Protein AF-I4G326-F1 (afdb_monomer_lite)

Sequence (117 aa):
MKKTILILWFLLGIPVIARAEQWGVVFGGDRDINEAQYEINRAKKNRPPYSSAVLFYRSGWYRSVILFQGKKEAQAALTNIHNQLRQGSYVVNVDDWCPNWQSNRVTSNKISFYRCL

pLDDT: mean 89.73, std 15.14, range [40.56, 98.69]

Radius of gyration: 21.27 Å; chains: 1; bounding box: 44×58×63 Å

Structure (mmCIF, N/CA/C/O backbone):
data_AF-I4G326-F1
#
_entry.id   AF-I4G326-F1
#
loop_
_atom_site.group_PDB
_atom_site.id
_atom_site.type_symbol
_atom_site.label_atom_id
_atom_site.label_alt_id
_atom_site.label_comp_id
_atom_site.label_asym_id
_atom_site.label_entity_id
_atom_site.label_seq_id
_atom_site.pdbx_PDB_ins_code
_atom_site.Cartn_x
_atom_site.Cartn_y
_atom_site.Cartn_z
_atom_site.occupancy
_atom_site.B_iso_or_equiv
_atom_site.auth_seq_id
_atom_site.auth_comp_id
_atom_site.auth_asym_id
_atom_site.auth_atom_id
_atom_site.pdbx_PDB_model_num
ATOM 1 N N . MET A 1 1 ? 29.599 -44.116 48.851 1.00 41.41 1 MET A N 1
ATOM 2 C CA . MET A 1 1 ? 28.260 -43.490 48.765 1.00 41.41 1 MET A CA 1
ATOM 3 C C . MET A 1 1 ? 28.343 -42.324 47.784 1.00 41.41 1 MET A C 1
ATOM 5 O O . MET A 1 1 ? 28.912 -41.300 48.132 1.00 41.41 1 MET A O 1
ATOM 9 N N . LYS A 1 2 ? 27.894 -42.493 46.533 1.00 40.56 2 LYS A N 1
ATOM 10 C CA . LYS A 1 2 ? 27.881 -41.423 45.518 1.00 40.56 2 LYS A CA 1
ATOM 11 C C . LYS A 1 2 ? 26.439 -40.932 45.387 1.00 40.56 2 LYS A C 1
ATOM 13 O O . LYS A 1 2 ? 25.571 -41.713 45.018 1.00 40.56 2 LYS A O 1
ATOM 18 N N . LYS A 1 3 ? 26.177 -39.681 45.779 1.00 46.78 3 LYS A N 1
ATOM 19 C CA . LYS A 1 3 ? 24.863 -39.044 45.633 1.00 46.78 3 LYS A CA 1
ATOM 20 C C . LYS A 1 3 ? 24.721 -38.576 44.186 1.00 46.78 3 LYS A C 1
ATOM 22 O O . LYS A 1 3 ? 25.419 -37.660 43.765 1.00 46.78 3 LYS A O 1
ATOM 27 N N . THR A 1 4 ? 23.851 -39.238 43.435 1.00 53.41 4 THR A N 1
ATOM 28 C CA . THR A 1 4 ? 23.459 -38.833 42.085 1.00 53.41 4 THR A CA 1
ATOM 29 C C . THR A 1 4 ? 22.587 -37.584 42.183 1.00 53.41 4 THR A C 1
ATOM 31 O O . THR A 1 4 ? 21.504 -37.628 42.761 1.00 53.41 4 THR A O 1
ATOM 34 N N . ILE A 1 5 ? 23.074 -36.465 41.647 1.00 58.22 5 ILE A N 1
ATOM 35 C CA . ILE A 1 5 ? 22.290 -35.243 41.452 1.00 58.22 5 ILE A CA 1
ATOM 36 C C . ILE A 1 5 ? 21.468 -35.442 40.178 1.00 58.22 5 ILE A C 1
ATOM 38 O O . ILE A 1 5 ? 22.024 -35.566 39.088 1.00 58.22 5 ILE A O 1
ATOM 42 N N . LEU A 1 6 ? 20.147 -35.505 40.326 1.00 48.09 6 LEU A N 1
ATOM 43 C CA . LEU A 1 6 ? 19.208 -35.552 39.211 1.00 48.09 6 LEU A CA 1
ATOM 44 C C . LEU A 1 6 ? 18.969 -34.110 38.734 1.00 48.09 6 LEU A C 1
ATOM 46 O O . LEU A 1 6 ? 18.231 -33.357 39.366 1.00 48.09 6 LEU A O 1
ATOM 50 N N . ILE A 1 7 ? 19.633 -33.701 37.653 1.00 59.16 7 ILE A N 1
ATOM 51 C CA . ILE A 1 7 ? 19.363 -32.416 36.997 1.00 59.16 7 ILE A CA 1
ATOM 52 C C . ILE A 1 7 ? 18.121 -32.605 36.123 1.00 59.16 7 ILE A C 1
ATOM 54 O O . ILE A 1 7 ? 18.182 -33.235 35.066 1.00 59.16 7 ILE A O 1
ATOM 58 N N . LEU A 1 8 ? 16.984 -32.085 36.590 1.00 49.38 8 LEU A N 1
ATOM 59 C CA . LEU A 1 8 ? 15.755 -31.982 35.809 1.00 49.38 8 LEU A CA 1
ATOM 60 C C . LEU A 1 8 ? 15.964 -30.921 34.715 1.00 49.38 8 LEU A C 1
ATOM 62 O O . LEU A 1 8 ? 15.947 -29.722 34.987 1.00 49.38 8 LEU A O 1
ATOM 66 N N . TRP A 1 9 ? 16.175 -31.356 33.475 1.00 54.50 9 TRP A N 1
ATOM 67 C CA . TRP A 1 9 ? 16.165 -30.473 32.311 1.00 54.50 9 TRP A CA 1
ATOM 68 C C . TRP A 1 9 ? 14.719 -30.061 32.014 1.00 54.50 9 TRP A C 1
ATOM 70 O O . TRP A 1 9 ? 13.995 -30.760 31.308 1.00 54.50 9 TRP A O 1
ATOM 80 N N . PHE A 1 10 ? 14.281 -28.926 32.561 1.00 55.94 10 PHE A N 1
ATOM 81 C CA . PHE A 1 10 ? 13.100 -28.238 32.046 1.00 55.94 10 PHE A CA 1
ATOM 82 C C . PHE A 1 10 ? 13.424 -27.748 30.630 1.00 55.94 10 PHE A C 1
ATOM 84 O O . PHE A 1 10 ? 14.126 -26.754 30.446 1.00 55.94 10 PHE A O 1
ATOM 91 N N . LEU A 1 11 ? 12.923 -28.466 29.623 1.00 60.38 11 LEU A N 1
ATOM 92 C CA . LEU A 1 11 ? 12.816 -27.987 28.247 1.00 60.38 11 LEU A CA 1
ATOM 93 C C . LEU A 1 11 ? 11.840 -26.801 28.230 1.00 60.38 11 LEU A C 1
ATOM 95 O O . LEU A 1 11 ? 10.652 -26.957 27.957 1.00 60.38 11 LEU A O 1
ATOM 99 N N . LEU A 1 12 ? 12.329 -25.608 28.564 1.00 60.03 12 LEU A N 1
ATOM 100 C CA . LEU A 1 12 ? 11.631 -24.360 28.280 1.00 60.03 12 LEU A CA 1
ATOM 101 C C . LEU A 1 12 ? 11.654 -24.174 26.761 1.00 60.03 12 LEU A C 1
ATOM 103 O O . LEU A 1 12 ? 12.609 -23.640 26.201 1.00 60.03 12 LEU A O 1
ATOM 107 N N . GLY A 1 13 ? 10.623 -24.686 26.087 1.00 63.34 13 GLY A N 1
ATOM 108 C CA . GLY A 1 13 ? 10.392 -24.402 24.677 1.00 63.34 13 GLY A CA 1
ATOM 109 C C . GLY A 1 13 ? 10.333 -22.891 24.487 1.00 63.34 13 GLY A C 1
ATOM 110 O O . GLY A 1 13 ? 9.500 -22.222 25.096 1.00 63.34 13 GLY A O 1
ATOM 111 N N . ILE A 1 14 ? 11.245 -22.348 23.681 1.00 67.62 14 ILE A N 1
ATOM 112 C CA . ILE A 1 14 ? 11.218 -20.934 23.310 1.00 67.62 14 ILE A CA 1
ATOM 113 C C . ILE A 1 14 ? 9.893 -20.718 22.568 1.00 67.62 14 ILE A C 1
ATOM 115 O O . ILE A 1 14 ? 9.675 -21.390 21.554 1.00 67.62 14 ILE A O 1
ATOM 119 N N . PRO A 1 15 ? 8.988 -19.841 23.039 1.00 63.72 15 PRO A N 1
ATOM 120 C CA . PRO A 1 15 ? 7.785 -19.550 22.284 1.00 63.72 15 PRO A CA 1
ATOM 121 C C . PRO A 1 15 ? 8.217 -18.964 20.941 1.00 63.72 15 PRO A C 1
ATOM 123 O O . PRO A 1 15 ? 8.869 -17.920 20.885 1.00 63.72 15 PRO A O 1
ATOM 126 N N . VAL A 1 16 ? 7.876 -19.652 19.851 1.00 62.38 16 VAL A N 1
ATOM 127 C CA . VAL A 1 16 ? 8.008 -19.089 18.509 1.00 62.38 16 VAL A CA 1
ATOM 128 C C . VAL A 1 16 ? 6.995 -17.954 18.441 1.00 62.38 16 VAL A C 1
ATOM 130 O O . VAL A 1 16 ? 5.794 -18.186 18.321 1.00 62.38 16 VAL A O 1
ATOM 133 N N . ILE A 1 17 ? 7.471 -16.719 18.590 1.00 61.50 17 ILE A N 1
ATOM 134 C CA . ILE A 1 17 ? 6.646 -15.532 18.386 1.00 61.50 17 ILE A CA 1
ATOM 135 C C . ILE A 1 17 ? 6.330 -15.496 16.891 1.00 61.50 17 ILE A C 1
ATOM 137 O O . ILE A 1 17 ? 7.150 -15.060 16.083 1.00 61.50 17 ILE A O 1
ATOM 141 N N . ALA A 1 18 ? 5.158 -16.009 16.515 1.00 64.06 18 ALA A N 1
ATOM 142 C CA . ALA A 1 18 ? 4.640 -15.842 15.170 1.00 64.06 18 ALA A CA 1
ATOM 143 C C . ALA A 1 18 ? 4.502 -14.339 14.911 1.00 64.06 18 ALA A C 1
ATOM 145 O O . ALA A 1 18 ? 3.852 -13.615 15.670 1.00 64.06 18 ALA A O 1
ATOM 146 N N . ARG A 1 19 ? 5.169 -13.856 13.865 1.00 69.56 19 ARG A N 1
ATOM 147 C CA . ARG A 1 19 ? 5.051 -12.466 13.441 1.00 69.56 19 ARG A CA 1
ATOM 148 C C . ARG A 1 19 ? 3.593 -12.206 13.056 1.00 69.56 19 ARG A C 1
ATOM 150 O O . ARG A 1 19 ? 3.032 -12.975 12.283 1.00 69.56 19 ARG A O 1
ATOM 157 N N . ALA A 1 20 ? 2.998 -11.137 13.584 1.00 78.56 20 ALA A N 1
ATOM 158 C CA . ALA A 1 20 ? 1.671 -10.713 13.151 1.00 78.56 20 ALA A CA 1
ATOM 159 C C . ALA A 1 20 ? 1.694 -10.432 11.639 1.00 78.56 20 ALA A C 1
ATOM 161 O O . ALA A 1 20 ? 2.540 -9.667 11.169 1.00 78.56 20 ALA A O 1
ATOM 162 N N . GLU A 1 21 ? 0.801 -11.087 10.897 1.00 87.75 21 GLU A N 1
ATOM 163 C CA . GLU A 1 21 ? 0.665 -10.907 9.452 1.00 87.75 21 GLU A CA 1
ATOM 164 C C . GLU A 1 21 ? 0.290 -9.461 9.126 1.00 87.75 21 GLU A C 1
ATOM 166 O O . GLU A 1 21 ? -0.587 -8.866 9.763 1.00 87.75 21 GLU A O 1
ATOM 171 N N . GLN A 1 22 ? 0.920 -8.891 8.103 1.00 96.44 22 GLN A N 1
ATOM 172 C CA . GLN A 1 22 ? 0.581 -7.558 7.631 1.00 96.44 22 GLN A CA 1
ATOM 173 C C . GLN A 1 22 ? -0.657 -7.607 6.731 1.00 96.44 22 GLN A C 1
ATOM 175 O O . GLN A 1 22 ? -0.679 -8.296 5.715 1.00 96.44 22 GLN A O 1
ATOM 180 N N . TRP A 1 23 ? -1.653 -6.775 7.029 1.00 98.25 23 TRP A N 1
ATOM 181 C CA . TRP A 1 23 ? -2.827 -6.579 6.178 1.00 98.25 23 TRP A CA 1
ATOM 182 C C . TRP A 1 23 ? -2.795 -5.214 5.496 1.00 98.25 23 TRP A C 1
ATOM 184 O O . TRP A 1 23 ? -2.093 -4.296 5.927 1.00 98.25 23 TRP A O 1
ATOM 194 N N . GLY A 1 24 ? -3.548 -5.071 4.409 1.00 98.25 24 GLY A N 1
ATOM 195 C CA . GLY A 1 24 ? -3.599 -3.820 3.668 1.00 98.25 24 GLY A CA 1
ATOM 196 C C . GLY A 1 24 ? -4.885 -3.638 2.879 1.00 98.25 24 GLY A C 1
ATOM 197 O O . GLY A 1 24 ? -5.560 -4.605 2.535 1.00 98.25 24 GLY A O 1
ATOM 198 N N . VAL A 1 25 ? -5.212 -2.383 2.583 1.00 98.69 25 VAL A N 1
ATOM 199 C CA . VAL A 1 25 ? -6.263 -2.022 1.625 1.00 98.69 25 VAL A CA 1
ATOM 200 C C . VAL A 1 25 ? -5.598 -1.461 0.379 1.00 98.69 25 VAL A C 1
ATOM 202 O O . VAL A 1 25 ? -4.939 -0.421 0.442 1.00 98.69 25 VAL A O 1
ATOM 205 N N . VAL A 1 26 ? -5.769 -2.148 -0.749 1.00 98.62 26 VAL A N 1
ATOM 206 C CA . VAL A 1 26 ? -5.361 -1.655 -2.066 1.00 98.62 26 VAL A CA 1
ATOM 207 C C . VAL A 1 26 ? -6.427 -0.675 -2.538 1.00 98.62 26 VAL A C 1
ATOM 209 O O . VAL A 1 26 ? -7.597 -1.043 -2.635 1.00 98.62 26 VAL A O 1
ATOM 212 N N . PHE A 1 27 ? -6.028 0.562 -2.824 1.00 98.31 27 PHE A N 1
ATOM 213 C CA . PHE A 1 27 ? -6.945 1.634 -3.226 1.00 98.31 27 PHE A CA 1
ATOM 214 C C . PHE A 1 27 ? -6.564 2.294 -4.554 1.00 98.31 27 PHE A C 1
ATOM 216 O O . PHE A 1 27 ? -7.244 3.215 -4.990 1.00 98.31 27 PHE A O 1
ATOM 223 N N . GLY A 1 28 ? -5.493 1.839 -5.202 1.00 97.56 28 GLY A N 1
ATOM 224 C CA . GLY A 1 28 ? -4.976 2.454 -6.419 1.00 97.56 28 GLY A CA 1
ATOM 225 C C . GLY A 1 28 ? -4.063 1.528 -7.213 1.00 97.56 28 GLY A C 1
ATOM 226 O O . GLY A 1 28 ? -3.671 0.450 -6.744 1.00 97.56 28 GLY A O 1
ATOM 227 N N . GLY A 1 29 ? -3.772 1.904 -8.452 1.00 97.06 29 GLY A N 1
ATOM 228 C CA . GLY A 1 29 ? -3.162 1.004 -9.422 1.00 97.06 29 GLY A CA 1
ATOM 229 C C . GLY A 1 29 ? -2.799 1.699 -10.722 1.00 97.06 29 GLY A C 1
ATOM 230 O O . GLY A 1 29 ? -3.610 1.699 -11.645 1.00 97.06 29 GLY A O 1
ATOM 231 N N . ASP A 1 30 ? -1.567 2.184 -10.822 1.00 97.94 30 ASP A N 1
ATOM 232 C CA . ASP A 1 30 ? -1.072 2.932 -11.977 1.00 97.94 30 ASP A CA 1
ATOM 233 C C . ASP A 1 30 ? 0.146 2.259 -12.610 1.00 97.94 30 ASP A C 1
ATOM 235 O O . ASP A 1 30 ? 0.889 1.510 -11.971 1.00 97.94 30 ASP A O 1
ATOM 239 N N . ARG A 1 31 ? 0.360 2.510 -13.904 1.00 96.94 31 ARG A N 1
ATOM 240 C CA . ARG A 1 31 ? 1.597 2.097 -14.593 1.00 96.94 31 ARG A CA 1
ATOM 241 C C . ARG A 1 31 ? 2.717 3.119 -14.435 1.00 96.94 31 ARG A C 1
ATOM 243 O O . ARG A 1 31 ? 3.884 2.745 -14.519 1.00 96.94 31 ARG A O 1
ATOM 250 N N . ASP A 1 32 ? 2.360 4.375 -14.194 1.00 97.44 32 ASP A N 1
ATOM 251 C CA . ASP A 1 32 ? 3.306 5.455 -13.949 1.00 97.44 32 ASP A CA 1
ATOM 252 C C . ASP A 1 32 ? 3.553 5.624 -12.444 1.00 97.44 32 ASP A C 1
ATOM 254 O O . ASP A 1 32 ? 2.622 5.632 -11.637 1.00 97.44 32 ASP A O 1
ATOM 258 N N . ILE A 1 33 ? 4.824 5.744 -12.059 1.00 97.38 33 ILE A N 1
ATOM 259 C CA . ILE A 1 33 ? 5.225 5.848 -10.652 1.00 97.38 33 ILE A CA 1
ATOM 260 C C . ILE A 1 33 ? 4.855 7.202 -10.030 1.00 97.38 33 ILE A C 1
ATOM 262 O O . ILE A 1 33 ? 4.610 7.272 -8.826 1.00 97.38 33 ILE A O 1
ATOM 266 N N . ASN A 1 34 ? 4.808 8.276 -10.820 1.00 97.50 34 ASN A N 1
ATOM 267 C CA . ASN A 1 34 ? 4.475 9.614 -10.338 1.00 97.50 34 ASN A CA 1
ATOM 268 C C . ASN A 1 34 ? 2.976 9.732 -10.064 1.00 97.50 34 ASN A C 1
ATOM 270 O O . ASN A 1 34 ? 2.602 10.284 -9.030 1.00 97.50 34 ASN A O 1
ATOM 274 N N . GLU A 1 35 ? 2.138 9.157 -10.930 1.00 97.50 35 GLU A N 1
ATOM 275 C CA . GLU A 1 35 ? 0.687 9.063 -10.705 1.00 97.50 35 GLU A CA 1
ATOM 276 C C . GLU A 1 35 ? 0.382 8.245 -9.443 1.00 97.50 35 GLU A C 1
ATOM 278 O O . GLU A 1 35 ? -0.310 8.717 -8.536 1.00 97.50 35 GLU A O 1
ATOM 283 N N . ALA A 1 36 ? 1.025 7.082 -9.291 1.00 97.81 36 ALA A N 1
ATOM 284 C CA . ALA A 1 36 ? 0.889 6.277 -8.079 1.00 97.81 36 ALA A CA 1
ATOM 285 C C . ALA A 1 36 ? 1.356 7.046 -6.825 1.00 97.81 36 ALA A C 1
ATOM 287 O O . ALA A 1 36 ? 0.713 7.037 -5.773 1.00 97.81 36 ALA A O 1
ATOM 288 N N . GLN A 1 37 ? 2.475 7.773 -6.915 1.00 98.12 37 GLN A N 1
ATOM 289 C CA . GLN A 1 37 ? 2.963 8.600 -5.810 1.00 98.12 37 GLN A CA 1
ATOM 290 C C . GLN A 1 37 ? 2.006 9.755 -5.483 1.00 98.12 37 GLN A C 1
ATOM 292 O O . GLN A 1 37 ? 1.874 10.132 -4.312 1.00 98.12 37 GLN A O 1
ATOM 297 N N . TYR A 1 38 ? 1.326 10.320 -6.478 1.00 97.06 38 TYR A N 1
ATOM 298 C CA . TYR A 1 38 ? 0.292 11.324 -6.267 1.00 97.06 38 TYR A CA 1
ATOM 299 C C . TYR A 1 38 ? -0.884 10.756 -5.457 1.00 97.06 38 TYR A C 1
ATOM 301 O O . TYR A 1 38 ? -1.321 11.404 -4.499 1.00 97.06 38 TYR A O 1
ATOM 309 N N . GLU A 1 39 ? -1.330 9.527 -5.739 1.00 96.56 39 GLU A N 1
ATOM 310 C CA . GLU A 1 39 ? -2.345 8.830 -4.933 1.00 96.56 39 GLU A CA 1
ATOM 311 C C . GLU A 1 39 ? -1.897 8.652 -3.470 1.00 96.56 39 GLU A C 1
ATOM 313 O O . GLU A 1 39 ? -2.654 8.964 -2.546 1.00 96.56 39 GLU A O 1
ATOM 318 N N . ILE A 1 40 ? -0.645 8.239 -3.234 1.00 98.19 40 ILE A N 1
ATOM 319 C CA . ILE A 1 40 ? -0.078 8.138 -1.876 1.00 98.19 40 ILE A CA 1
ATOM 320 C C . ILE A 1 40 ? -0.065 9.493 -1.171 1.00 98.19 40 ILE A C 1
ATOM 322 O O . ILE A 1 40 ? -0.443 9.594 -0.001 1.00 98.19 40 ILE A O 1
ATOM 326 N N . ASN A 1 41 ? 0.355 10.549 -1.865 1.00 97.62 41 ASN A N 1
ATOM 327 C CA . ASN A 1 41 ? 0.407 11.894 -1.300 1.00 97.62 41 ASN A CA 1
ATOM 328 C C . ASN A 1 41 ? -0.990 12.405 -0.931 1.00 97.62 41 ASN A C 1
ATOM 330 O O . ASN A 1 41 ? -1.151 13.032 0.117 1.00 97.62 41 ASN A O 1
ATOM 334 N N . ARG A 1 42 ? -2.002 12.116 -1.756 1.00 96.38 42 ARG A N 1
ATOM 335 C CA . ARG A 1 42 ? -3.407 12.409 -1.448 1.00 96.38 42 ARG A CA 1
ATOM 336 C C . ARG A 1 42 ? -3.885 11.641 -0.222 1.00 96.38 42 ARG A C 1
ATOM 338 O O . ARG A 1 42 ? -4.425 12.263 0.687 1.00 96.38 42 ARG A O 1
ATOM 345 N N . ALA A 1 43 ? -3.634 10.333 -0.151 1.00 97.19 43 ALA A N 1
ATOM 346 C CA . ALA A 1 43 ? -4.025 9.507 0.992 1.00 97.19 43 ALA A CA 1
ATOM 347 C C . ALA A 1 43 ? -3.398 10.004 2.309 1.00 97.19 43 ALA A C 1
ATOM 349 O O . ALA A 1 43 ? -4.081 10.107 3.328 1.00 97.19 43 ALA A O 1
ATOM 350 N N . LYS A 1 44 ? -2.121 10.407 2.283 1.00 97.31 44 LYS A N 1
ATOM 351 C CA . LYS A 1 44 ? -1.414 10.967 3.451 1.00 97.31 44 LYS A CA 1
ATOM 352 C C . LYS A 1 44 ? -1.913 12.347 3.876 1.00 97.31 44 LYS A C 1
ATOM 354 O O . LYS A 1 44 ? -1.769 12.702 5.040 1.00 97.31 44 LYS A O 1
ATOM 359 N N . LYS A 1 45 ? -2.489 13.120 2.953 1.00 95.50 45 LYS A N 1
ATOM 360 C CA . LYS A 1 45 ? -3.094 14.437 3.217 1.00 95.50 45 LYS A CA 1
ATOM 361 C C . LYS A 1 45 ? -4.592 14.365 3.540 1.00 95.50 45 LYS A C 1
ATOM 363 O O . LYS A 1 45 ? -5.181 15.400 3.848 1.00 95.50 45 LYS A O 1
ATOM 368 N N . ASN A 1 46 ? -5.205 13.182 3.450 1.00 91.31 46 ASN A N 1
ATOM 369 C CA . ASN A 1 46 ? -6.622 12.975 3.734 1.00 91.31 46 ASN A CA 1
ATOM 370 C C . ASN A 1 46 ? -6.972 13.298 5.201 1.00 91.31 46 ASN A C 1
ATOM 372 O O . ASN A 1 46 ? -6.088 13.479 6.042 1.00 91.31 46 ASN A O 1
ATOM 376 N N . ARG A 1 47 ? -8.269 13.365 5.526 1.00 87.31 47 ARG A N 1
ATOM 377 C CA . ARG A 1 47 ? -8.757 13.507 6.905 1.00 87.31 47 ARG A CA 1
ATOM 378 C C . ARG A 1 47 ? -9.732 12.371 7.259 1.00 87.31 47 ARG A C 1
ATOM 380 O O . ARG A 1 47 ? -10.856 12.386 6.761 1.00 87.31 47 ARG A O 1
ATOM 387 N N . PRO A 1 48 ? -9.338 11.419 8.128 1.00 86.81 48 PRO A N 1
ATOM 388 C CA . PRO A 1 48 ? -8.027 11.306 8.782 1.00 86.81 48 PRO A CA 1
ATOM 389 C C . PRO A 1 48 ? -6.892 10.957 7.790 1.00 86.81 48 PRO A C 1
ATOM 391 O O . PRO A 1 48 ? -7.162 10.375 6.735 1.00 86.81 48 PRO A O 1
ATOM 394 N N . PRO A 1 49 ? -5.628 11.313 8.099 1.00 90.62 49 PRO A N 1
ATOM 395 C CA . PRO A 1 49 ? -4.497 11.027 7.221 1.00 90.62 49 PRO A CA 1
ATOM 396 C C . PRO A 1 49 ? -4.112 9.548 7.277 1.00 90.62 49 PRO A C 1
ATOM 398 O O . PRO A 1 49 ? -3.906 8.986 8.352 1.00 90.62 49 PRO A O 1
ATOM 401 N N . TYR A 1 50 ? -3.928 8.930 6.112 1.00 96.25 50 TYR A N 1
ATOM 402 C CA . TYR A 1 50 ? -3.442 7.554 6.006 1.00 96.25 50 TYR A CA 1
ATOM 403 C C . TYR A 1 50 ? -1.913 7.534 5.891 1.00 96.25 50 TYR A C 1
ATOM 405 O O . TYR A 1 50 ? -1.347 7.352 4.812 1.00 96.25 50 TYR A O 1
ATOM 413 N N . SER A 1 51 ? -1.222 7.758 7.011 1.00 96.50 51 SER A N 1
ATOM 414 C CA . SER A 1 51 ? 0.250 7.836 7.062 1.00 96.50 51 SER A CA 1
ATOM 415 C C . SER A 1 51 ? 0.948 6.540 6.631 1.00 96.50 51 SER A C 1
ATOM 417 O O . SER A 1 51 ? 2.051 6.598 6.083 1.00 96.50 51 SER A O 1
ATOM 419 N N . SER A 1 52 ? 0.284 5.392 6.798 1.00 97.62 52 SER A N 1
ATOM 420 C CA . SER A 1 52 ? 0.754 4.065 6.387 1.00 97.62 52 SER A CA 1
ATOM 421 C C . SER A 1 52 ? 0.552 3.755 4.897 1.00 97.62 52 SER A C 1
ATOM 423 O O . SER A 1 52 ? 0.784 2.622 4.476 1.00 97.62 52 SER A O 1
ATOM 425 N N . ALA A 1 53 ? 0.138 4.734 4.082 1.00 98.31 53 ALA A N 1
ATOM 426 C CA . ALA A 1 53 ? 0.052 4.575 2.634 1.00 98.31 53 ALA A CA 1
ATOM 427 C C . ALA A 1 53 ? 1.451 4.414 2.001 1.00 98.31 53 ALA A C 1
ATOM 429 O O . ALA A 1 53 ? 2.332 5.273 2.158 1.00 98.31 53 ALA A O 1
ATOM 430 N N . VAL A 1 54 ? 1.646 3.327 1.257 1.00 98.50 54 VAL A N 1
ATOM 431 C CA . VAL A 1 54 ? 2.894 2.954 0.576 1.00 98.50 54 VAL A CA 1
ATOM 432 C C . VAL A 1 54 ? 2.620 2.381 -0.818 1.00 98.50 54 VAL A C 1
ATOM 434 O O . VAL A 1 54 ? 1.505 1.951 -1.118 1.00 98.50 54 VAL A O 1
ATOM 437 N N . LEU A 1 55 ? 3.652 2.356 -1.664 1.00 98.62 55 LEU A N 1
ATOM 438 C CA . LEU A 1 55 ? 3.594 1.741 -2.990 1.00 98.62 55 LEU A CA 1
ATOM 439 C C . LEU A 1 55 ? 4.153 0.320 -2.985 1.00 98.62 55 LEU A C 1
ATOM 441 O O . LEU A 1 55 ? 5.221 0.062 -2.427 1.00 98.62 55 LEU A O 1
ATOM 445 N N . PHE A 1 56 ? 3.480 -0.563 -3.715 1.00 98.62 56 PHE A N 1
ATOM 446 C CA . PHE A 1 56 ? 3.981 -1.874 -4.120 1.00 98.62 56 PHE 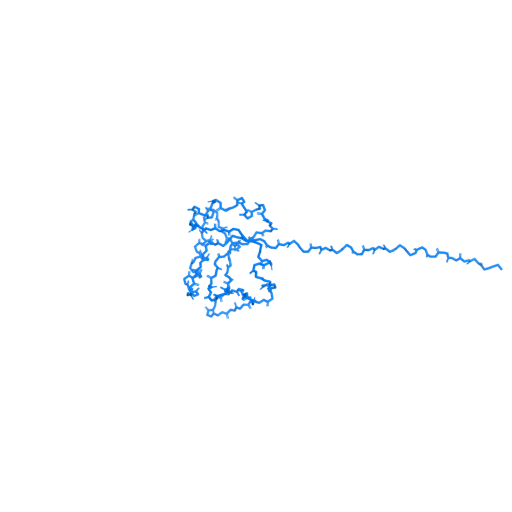A CA 1
ATOM 447 C C . PHE A 1 56 ? 4.087 -1.938 -5.642 1.00 98.62 56 PHE A C 1
ATOM 449 O O . PHE A 1 56 ? 3.181 -1.487 -6.324 1.00 98.62 56 PHE A O 1
ATOM 456 N N . TYR A 1 57 ? 5.139 -2.522 -6.205 1.00 98.38 57 TYR A N 1
ATOM 457 C CA . TYR A 1 57 ? 5.194 -2.843 -7.630 1.00 98.38 57 TYR A CA 1
ATOM 458 C C . TYR A 1 57 ? 4.892 -4.325 -7.822 1.00 98.38 57 TYR A C 1
ATOM 460 O O . TYR A 1 57 ? 5.683 -5.175 -7.412 1.00 98.38 57 TYR A O 1
ATOM 468 N N . ARG A 1 58 ? 3.745 -4.633 -8.430 1.00 97.81 58 ARG A N 1
ATOM 469 C CA . ARG A 1 58 ? 3.233 -5.999 -8.579 1.00 97.81 58 ARG A CA 1
ATOM 470 C C . ARG A 1 58 ? 2.664 -6.223 -9.972 1.00 97.81 58 ARG A C 1
ATOM 472 O O . ARG A 1 58 ? 1.762 -5.502 -10.403 1.00 97.81 58 ARG A O 1
ATOM 479 N N . SER A 1 59 ? 3.162 -7.256 -10.652 1.00 95.50 59 SER A N 1
ATOM 480 C CA . SER A 1 59 ? 2.675 -7.693 -11.971 1.00 95.50 59 SER A CA 1
ATOM 481 C C . SER A 1 59 ? 2.622 -6.564 -13.014 1.00 95.50 59 SER A C 1
ATOM 483 O O . SER A 1 59 ? 1.675 -6.483 -13.791 1.00 95.50 59 SER A O 1
ATOM 485 N N . GLY A 1 60 ? 3.608 -5.659 -13.005 1.00 96.44 60 GLY A N 1
ATOM 486 C CA . GLY A 1 60 ? 3.688 -4.542 -13.955 1.00 96.44 60 GLY A CA 1
ATOM 487 C C . GLY A 1 60 ? 3.007 -3.239 -13.517 1.00 96.44 60 GLY A C 1
ATOM 488 O O . GLY A 1 60 ? 3.010 -2.284 -14.288 1.00 96.44 60 GLY A O 1
ATOM 489 N N . TRP A 1 61 ? 2.434 -3.178 -12.312 1.00 98.00 61 TRP A N 1
ATOM 490 C CA . TRP A 1 61 ? 1.672 -2.023 -11.821 1.00 98.00 61 TRP A CA 1
ATOM 491 C C . TRP A 1 61 ? 2.165 -1.553 -10.454 1.00 98.00 61 TRP A C 1
ATOM 493 O O . TRP A 1 61 ? 2.452 -2.378 -9.584 1.00 98.00 61 TRP A O 1
ATOM 503 N N . TYR A 1 62 ? 2.184 -0.240 -10.240 1.00 98.50 62 TYR A N 1
ATOM 504 C CA . TYR A 1 62 ? 2.321 0.376 -8.927 1.00 98.50 62 TYR A CA 1
ATOM 505 C C . TYR A 1 62 ? 0.963 0.380 -8.231 1.00 98.50 62 TYR A C 1
ATOM 507 O O . TYR A 1 62 ? -0.003 0.957 -8.714 1.00 98.50 62 TYR A O 1
ATOM 515 N N . ARG A 1 63 ? 0.875 -0.310 -7.102 1.00 98.62 63 ARG A N 1
ATOM 516 C CA . ARG A 1 63 ? -0.314 -0.458 -6.275 1.00 98.62 63 ARG A CA 1
ATOM 517 C C . ARG A 1 63 ? -0.185 0.440 -5.060 1.00 98.62 63 ARG A C 1
ATOM 519 O O . ARG A 1 63 ? 0.759 0.292 -4.282 1.00 98.62 63 ARG A O 1
ATOM 526 N N . SER A 1 64 ? -1.153 1.324 -4.897 1.00 98.62 64 SER A N 1
ATOM 527 C CA . SER A 1 64 ? -1.276 2.190 -3.730 1.00 98.62 64 SER A CA 1
ATOM 528 C C . SER A 1 64 ? -1.989 1.422 -2.618 1.00 98.62 64 SER A C 1
ATOM 530 O O . SER A 1 64 ? -3.115 0.951 -2.808 1.00 98.62 64 SER A O 1
ATOM 532 N N . VAL A 1 65 ? -1.321 1.238 -1.476 1.00 98.69 65 VAL A N 1
ATOM 533 C CA . VAL A 1 65 ? -1.791 0.370 -0.382 1.00 98.69 65 VAL A CA 1
ATOM 534 C C . VAL A 1 65 ? -1.667 1.077 0.960 1.00 98.69 65 VAL A C 1
ATOM 536 O O . VAL A 1 65 ? -0.623 1.646 1.262 1.00 98.69 65 VAL A O 1
ATOM 539 N N . ILE A 1 66 ? -2.710 1.016 1.788 1.00 98.56 66 ILE A N 1
ATOM 540 C CA . ILE A 1 66 ? -2.670 1.455 3.193 1.00 98.56 66 ILE A CA 1
ATOM 541 C C . ILE A 1 66 ? -2.464 0.221 4.069 1.00 98.56 66 ILE A C 1
ATOM 543 O O . ILE A 1 66 ? -3.256 -0.716 3.982 1.00 98.56 66 ILE A O 1
ATOM 547 N N . LEU A 1 67 ? -1.406 0.213 4.883 1.00 98.25 67 LEU A N 1
ATOM 548 C CA . LEU A 1 67 ? -1.051 -0.920 5.745 1.00 98.25 67 LEU A CA 1
ATOM 549 C C . LEU A 1 67 ? -1.762 -0.864 7.107 1.00 98.25 67 LEU A C 1
ATOM 551 O O . LEU A 1 67 ? -1.879 0.210 7.701 1.00 98.25 67 LEU A O 1
ATOM 555 N N . PHE A 1 68 ? -2.159 -2.038 7.604 1.00 97.56 68 PHE A N 1
ATOM 556 C CA . PHE A 1 68 ? -2.864 -2.282 8.869 1.00 97.56 68 PHE A CA 1
ATOM 557 C C . PHE A 1 68 ? -2.303 -3.514 9.586 1.00 97.56 68 PHE A C 1
ATOM 559 O O . PHE A 1 68 ? -1.916 -4.487 8.934 1.00 97.56 68 PHE A O 1
ATOM 566 N N . GLN A 1 69 ? -2.296 -3.514 10.920 1.00 94.31 69 GLN A N 1
ATOM 567 C CA . GLN A 1 69 ? -1.706 -4.608 11.713 1.00 94.31 69 GLN A CA 1
ATOM 568 C C . GLN A 1 69 ? -2.591 -5.861 11.773 1.00 94.31 69 GLN A C 1
ATOM 570 O O . GLN A 1 69 ? -2.172 -6.893 12.286 1.00 94.31 69 GLN A O 1
ATOM 575 N N . GLY A 1 70 ? -3.821 -5.795 11.258 1.00 95.00 70 GLY A N 1
ATOM 576 C CA . GLY A 1 70 ? -4.695 -6.957 11.218 1.00 95.00 70 GLY A CA 1
ATOM 577 C C . GLY A 1 70 ? -5.865 -6.826 10.255 1.00 95.00 70 GLY A C 1
ATOM 578 O O . GLY A 1 70 ? -6.329 -5.733 9.923 1.00 95.00 70 GLY A O 1
ATOM 579 N N . LYS A 1 71 ? -6.396 -7.986 9.858 1.00 97.06 71 LYS A N 1
ATOM 580 C CA . LYS A 1 71 ? -7.535 -8.112 8.941 1.00 97.06 71 LYS A CA 1
ATOM 581 C C . LYS A 1 71 ? -8.742 -7.283 9.369 1.00 97.06 71 LYS A C 1
ATOM 583 O O . LYS A 1 71 ? -9.322 -6.579 8.549 1.00 97.06 71 LYS A O 1
ATOM 588 N N . LYS A 1 72 ? -9.111 -7.359 10.653 1.00 96.94 72 LYS A N 1
ATOM 589 C CA . LYS A 1 72 ? -10.287 -6.667 11.202 1.00 96.94 72 LYS A CA 1
ATOM 590 C C . LYS A 1 72 ? -10.170 -5.148 11.055 1.00 96.94 72 LYS A C 1
ATOM 592 O O . LYS A 1 72 ? -11.148 -4.497 10.705 1.00 96.94 72 LYS A O 1
ATOM 597 N N . GLU A 1 73 ? -8.981 -4.602 11.296 1.00 96.62 73 GLU A N 1
ATOM 598 C CA . GLU A 1 73 ? -8.701 -3.171 11.156 1.00 96.62 73 GLU A CA 1
ATOM 599 C C . GLU A 1 73 ? -8.798 -2.735 9.686 1.00 96.62 73 GLU A C 1
ATOM 601 O O . GLU A 1 73 ? -9.522 -1.792 9.368 1.00 96.62 73 GLU A O 1
ATOM 606 N N . ALA A 1 74 ? -8.167 -3.488 8.776 1.00 98.00 74 ALA A N 1
ATOM 607 C CA . ALA A 1 74 ? -8.244 -3.234 7.338 1.00 98.00 74 ALA A CA 1
ATOM 608 C C . ALA A 1 74 ? -9.692 -3.286 6.812 1.00 98.00 74 ALA A C 1
ATOM 610 O O . ALA A 1 74 ? -10.113 -2.427 6.040 1.00 98.00 74 ALA A O 1
ATOM 611 N N . GLN A 1 75 ? -10.476 -4.272 7.259 1.00 98.25 75 GLN A N 1
ATOM 612 C CA . GLN A 1 75 ? -11.888 -4.414 6.895 1.00 98.25 75 GLN A CA 1
ATOM 613 C C . GLN A 1 75 ? -12.745 -3.266 7.432 1.00 98.25 75 GLN A C 1
ATOM 615 O O . GLN A 1 75 ? -13.575 -2.738 6.697 1.00 98.25 75 GLN A O 1
ATOM 620 N N . ALA A 1 76 ? -12.534 -2.849 8.681 1.00 97.19 76 ALA A N 1
ATOM 621 C CA . ALA A 1 76 ? -13.260 -1.725 9.266 1.00 97.19 76 ALA A CA 1
ATOM 622 C C . ALA A 1 76 ? -12.962 -0.402 8.537 1.00 97.19 76 ALA A C 1
ATOM 624 O O . ALA A 1 76 ? -13.853 0.431 8.375 1.00 97.19 76 ALA A O 1
ATOM 625 N N . ALA A 1 77 ? -11.730 -0.216 8.056 1.00 97.00 77 ALA A N 1
ATOM 626 C CA . ALA A 1 77 ? -11.333 0.968 7.298 1.00 97.00 77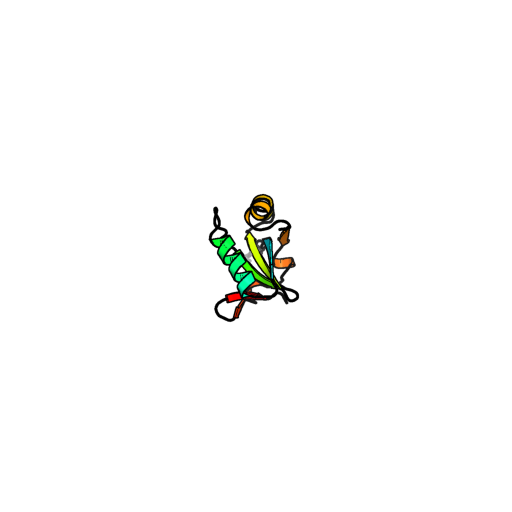 ALA A CA 1
ATOM 627 C C . ALA A 1 77 ? -11.841 0.975 5.843 1.00 97.00 77 ALA A C 1
ATOM 629 O O . ALA A 1 77 ? -11.901 2.044 5.228 1.00 97.00 77 ALA A O 1
ATOM 630 N N . LEU A 1 78 ? -12.210 -0.188 5.291 1.00 97.31 78 LEU A N 1
ATOM 631 C CA . LEU A 1 78 ? -12.496 -0.366 3.867 1.00 97.31 78 LEU A CA 1
ATOM 632 C C . LEU A 1 78 ? -13.583 0.579 3.352 1.00 97.31 78 LEU A C 1
ATOM 634 O O . LEU A 1 78 ? -13.365 1.240 2.343 1.00 97.31 78 LEU A O 1
ATOM 638 N N . THR A 1 79 ? -14.725 0.675 4.039 1.00 95.81 79 THR A N 1
ATOM 639 C CA . THR A 1 79 ? -15.845 1.529 3.603 1.00 95.81 79 THR A CA 1
ATOM 640 C C . THR A 1 79 ? -15.425 2.993 3.491 1.00 95.81 79 THR A C 1
ATOM 642 O O . THR A 1 79 ? -15.748 3.664 2.513 1.00 95.81 79 THR A O 1
ATOM 645 N N . ASN A 1 80 ? -14.642 3.488 4.453 1.00 95.56 80 ASN A N 1
ATOM 646 C CA . ASN A 1 80 ? -14.161 4.867 4.429 1.00 95.56 80 ASN A CA 1
ATOM 647 C C . ASN A 1 80 ? -13.148 5.085 3.303 1.00 95.56 80 ASN A C 1
ATOM 649 O O . ASN A 1 80 ? -13.277 6.049 2.556 1.00 95.56 80 ASN A O 1
ATOM 653 N N . ILE A 1 81 ? -12.189 4.173 3.125 1.00 96.69 81 ILE A N 1
ATOM 654 C CA . ILE A 1 81 ? -11.203 4.247 2.036 1.00 96.69 81 ILE A CA 1
ATOM 655 C C . ILE A 1 81 ? -11.893 4.190 0.668 1.00 96.69 81 ILE A C 1
ATOM 657 O O . ILE A 1 81 ? -11.562 4.969 -0.226 1.00 96.69 81 ILE A O 1
ATOM 661 N N . HIS A 1 82 ? -12.889 3.317 0.522 1.00 94.94 82 HIS A N 1
ATOM 662 C CA . HIS A 1 82 ? -13.681 3.182 -0.694 1.00 94.94 82 HIS A CA 1
ATOM 663 C C . HIS A 1 82 ? -14.375 4.500 -1.060 1.00 94.94 82 HIS A C 1
ATOM 665 O O . HIS A 1 82 ? -14.330 4.928 -2.211 1.00 94.94 82 HIS A O 1
ATOM 671 N N . ASN A 1 83 ? -14.981 5.161 -0.073 1.00 93.88 83 ASN A N 1
ATOM 672 C CA . ASN A 1 83 ? -15.736 6.394 -0.287 1.00 93.88 83 ASN A CA 1
ATOM 673 C C . ASN A 1 83 ? -14.841 7.632 -0.440 1.00 93.88 83 ASN A C 1
ATOM 675 O O . ASN A 1 83 ? -15.177 8.536 -1.198 1.00 93.88 83 ASN A O 1
ATOM 679 N N . GLN A 1 84 ? -13.723 7.696 0.285 1.00 93.56 84 GLN A N 1
ATOM 680 C CA . GLN A 1 84 ? -12.875 8.891 0.344 1.00 93.56 84 GLN A CA 1
ATOM 681 C C . GLN A 1 84 ? -11.750 8.888 -0.689 1.00 93.56 84 GLN A C 1
ATOM 683 O O . GLN A 1 84 ? -11.360 9.951 -1.172 1.00 93.56 84 GLN A O 1
ATOM 688 N N . LEU A 1 85 ? -11.191 7.717 -1.002 1.00 94.25 85 LEU A N 1
ATOM 689 C CA . LEU A 1 85 ? -10.029 7.610 -1.883 1.00 94.25 85 LEU A CA 1
ATOM 690 C C . LEU A 1 85 ? -10.410 7.049 -3.246 1.00 94.25 85 LEU A C 1
ATOM 692 O O . LEU A 1 85 ? -10.169 7.718 -4.254 1.00 94.25 85 LEU A O 1
ATOM 696 N N . ARG A 1 86 ? -10.981 5.837 -3.287 1.00 92.81 86 ARG A N 1
ATOM 697 C CA . ARG A 1 86 ? -11.318 5.181 -4.555 1.00 92.81 86 ARG A CA 1
ATOM 698 C C . ARG A 1 86 ? -12.330 4.050 -4.404 1.00 92.81 86 ARG A C 1
ATOM 700 O O . ARG A 1 86 ? -12.096 3.080 -3.676 1.00 92.81 86 ARG A O 1
ATOM 707 N N . GLN A 1 87 ? -13.395 4.114 -5.200 1.00 93.31 87 GLN A N 1
ATOM 708 C CA . GLN A 1 87 ? -14.325 2.998 -5.344 1.00 93.31 87 GLN A CA 1
ATOM 709 C C . GLN A 1 87 ? -13.621 1.772 -5.942 1.00 93.31 87 GLN A C 1
ATOM 711 O O . GLN A 1 87 ? -12.749 1.890 -6.801 1.00 93.31 87 GLN A O 1
ATOM 716 N N . GLY A 1 88 ? -13.995 0.586 -5.469 1.00 93.44 88 GLY A N 1
ATOM 717 C CA . GLY A 1 88 ? -13.351 -0.677 -5.846 1.00 93.44 88 GLY A CA 1
ATOM 718 C C . GLY A 1 88 ? -12.085 -1.005 -5.048 1.00 93.44 88 GLY A C 1
ATOM 719 O O . GLY A 1 88 ? -11.384 -1.951 -5.395 1.00 93.44 88 GLY A O 1
ATOM 720 N N . SER A 1 89 ? -11.798 -0.258 -3.975 1.00 97.81 89 SER A N 1
ATOM 721 C CA . SER A 1 89 ? -10.769 -0.640 -3.001 1.00 97.81 89 SER A CA 1
ATOM 722 C C . SER A 1 89 ? -11.065 -2.016 -2.390 1.00 97.81 89 SER A C 1
ATOM 724 O O . SER A 1 89 ? -12.233 -2.367 -2.204 1.00 97.81 89 SER A O 1
ATOM 726 N N . TYR A 1 90 ? -10.027 -2.787 -2.049 1.00 98.38 90 TYR A N 1
ATOM 727 C CA . TYR A 1 90 ? -10.169 -4.144 -1.502 1.00 98.38 90 TYR A CA 1
ATOM 728 C C . TYR A 1 90 ? -9.071 -4.500 -0.490 1.00 98.38 90 TYR A C 1
ATOM 730 O O . TYR A 1 90 ? -7.963 -3.968 -0.531 1.00 98.38 90 TYR A O 1
ATOM 738 N N . VAL A 1 91 ? -9.392 -5.409 0.436 1.00 98.62 91 VAL A N 1
ATOM 739 C CA . VAL A 1 91 ? -8.486 -5.877 1.499 1.00 98.62 91 VAL A CA 1
ATOM 740 C C . VAL A 1 91 ? -7.639 -7.052 1.002 1.00 98.62 91 VAL A C 1
ATOM 742 O O . VAL A 1 91 ? -8.157 -7.950 0.340 1.00 98.62 91 VAL A O 1
ATOM 745 N N . VAL A 1 92 ? -6.360 -7.082 1.378 1.00 98.44 92 VAL A N 1
ATOM 746 C CA . VAL A 1 92 ? -5.424 -8.188 1.126 1.00 98.44 92 VAL A CA 1
ATOM 747 C C . VAL A 1 92 ? -4.635 -8.547 2.387 1.00 98.44 92 VAL A C 1
ATOM 749 O O . VAL A 1 92 ? -4.328 -7.670 3.199 1.00 98.44 92 VAL A O 1
ATOM 752 N N . ASN A 1 93 ? -4.266 -9.825 2.521 1.00 97.88 93 ASN A N 1
ATOM 753 C CA . ASN A 1 93 ? -3.116 -10.219 3.334 1.00 97.88 93 ASN A CA 1
ATOM 754 C C . ASN A 1 93 ? -1.861 -9.845 2.538 1.00 97.88 93 ASN A C 1
ATOM 756 O O . ASN A 1 93 ? -1.655 -10.374 1.449 1.00 97.88 93 ASN A O 1
ATOM 760 N N . VAL A 1 94 ? -1.074 -8.883 3.013 1.00 98.00 94 VAL A N 1
ATOM 761 C CA . VAL A 1 94 ? 0.061 -8.325 2.261 1.00 98.00 94 VAL A CA 1
ATOM 762 C C . VAL A 1 94 ? 1.202 -9.329 2.184 1.00 98.00 94 VAL A C 1
ATOM 764 O O . VAL A 1 94 ? 1.849 -9.407 1.142 1.00 98.00 94 VAL A O 1
ATOM 767 N N . ASP A 1 95 ? 1.423 -10.109 3.242 1.00 95.31 95 ASP A N 1
ATOM 768 C CA . ASP A 1 95 ? 2.503 -11.094 3.270 1.00 95.31 95 ASP A CA 1
ATOM 769 C C . ASP A 1 95 ? 2.215 -12.272 2.315 1.00 95.31 95 ASP A C 1
ATOM 771 O O . ASP A 1 95 ? 3.1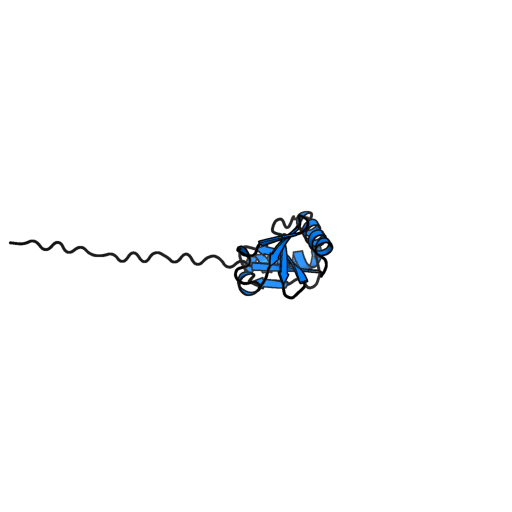38 -12.753 1.664 1.00 95.31 95 ASP A O 1
ATOM 775 N N . ASP A 1 96 ? 0.945 -12.650 2.114 1.00 95.88 96 ASP A N 1
ATOM 776 C CA . ASP A 1 96 ? 0.552 -13.614 1.067 1.00 95.88 96 ASP A CA 1
ATOM 777 C C . ASP A 1 96 ? 0.545 -12.983 -0.335 1.00 95.88 96 ASP A C 1
ATOM 779 O O . ASP A 1 96 ? 0.943 -13.587 -1.331 1.00 95.88 96 ASP A O 1
ATOM 783 N N . TRP A 1 97 ? 0.044 -11.751 -0.439 1.00 97.06 97 TRP A N 1
ATOM 784 C CA . TRP A 1 97 ? -0.169 -11.070 -1.717 1.00 97.06 97 TRP A CA 1
ATOM 785 C C . TRP A 1 97 ? 1.135 -10.593 -2.368 1.00 97.06 97 TRP A C 1
ATOM 787 O O . TRP A 1 97 ? 1.212 -10.492 -3.601 1.00 97.06 97 TRP A O 1
ATOM 797 N N . CYS A 1 98 ? 2.136 -10.294 -1.541 1.00 97.31 98 CYS A N 1
ATOM 798 C CA . CYS A 1 98 ? 3.471 -9.850 -1.907 1.00 97.31 98 CYS A CA 1
ATOM 799 C C . CYS A 1 98 ? 4.504 -10.460 -0.936 1.00 97.31 98 CYS A C 1
ATOM 801 O O . CYS A 1 98 ? 4.960 -9.785 -0.009 1.00 97.31 98 CYS A O 1
ATOM 803 N N . PRO A 1 99 ? 4.885 -11.733 -1.118 1.00 95.25 99 PRO A N 1
ATOM 804 C CA . PRO A 1 99 ? 5.782 -12.418 -0.192 1.00 95.25 99 PRO A CA 1
ATOM 805 C C . PRO A 1 99 ? 7.128 -11.711 -0.022 1.00 95.25 99 PRO A C 1
ATOM 807 O O . PRO A 1 99 ? 7.727 -11.233 -0.987 1.00 95.25 99 PRO A O 1
ATOM 810 N N . ASN A 1 100 ? 7.618 -11.665 1.221 1.00 92.62 100 ASN A N 1
ATOM 811 C CA . ASN A 1 100 ? 8.906 -11.065 1.597 1.00 92.62 100 ASN A CA 1
ATOM 812 C C . ASN A 1 100 ? 9.076 -9.594 1.167 1.00 92.62 100 ASN A C 1
ATOM 814 O O . ASN A 1 100 ? 10.193 -9.110 0.989 1.00 92.62 100 ASN A O 1
ATOM 818 N N . TRP A 1 101 ? 7.985 -8.847 0.992 1.00 95.19 101 TRP A N 1
ATOM 819 C CA . TRP A 1 101 ? 8.038 -7.479 0.474 1.00 95.19 101 TRP A CA 1
ATOM 820 C C . TRP A 1 101 ? 8.934 -6.538 1.283 1.00 95.19 101 TRP A C 1
ATOM 822 O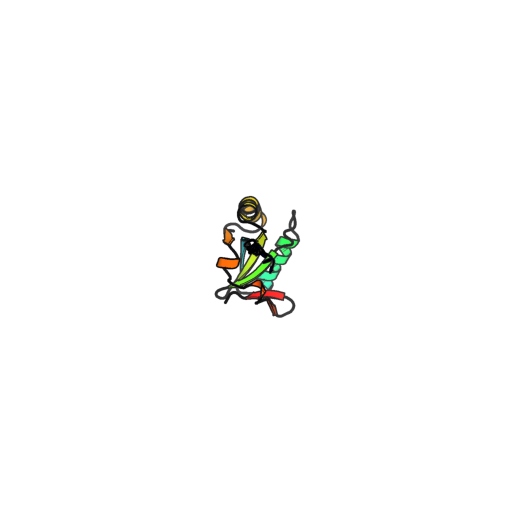 O . TRP A 1 101 ? 9.543 -5.636 0.708 1.00 95.19 101 TRP A O 1
ATOM 832 N N . GLN A 1 102 ? 9.057 -6.750 2.597 1.00 93.94 102 GLN A N 1
ATOM 833 C CA . GLN A 1 102 ? 9.843 -5.883 3.473 1.00 93.94 102 GLN A CA 1
ATOM 834 C C . GLN A 1 102 ? 11.335 -5.873 3.108 1.00 93.94 102 GLN A C 1
ATOM 836 O O . GLN 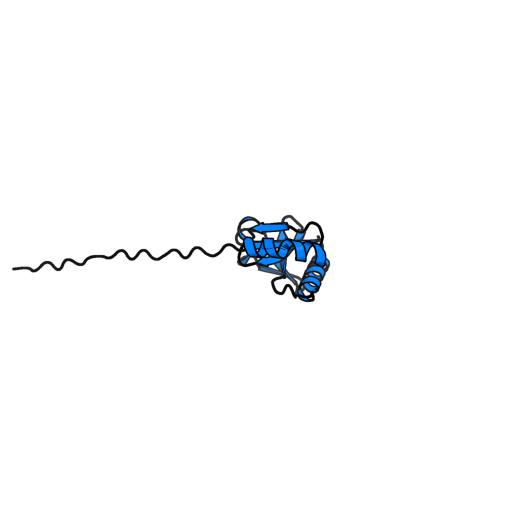A 1 102 ? 11.986 -4.845 3.298 1.00 93.94 102 GLN A O 1
ATOM 841 N N . SER A 1 103 ? 11.874 -6.963 2.547 1.00 95.25 103 SER A N 1
ATOM 842 C CA . SER A 1 103 ? 13.268 -7.021 2.084 1.00 95.25 103 SER A CA 1
ATOM 843 C C . SER A 1 103 ? 13.472 -6.411 0.695 1.00 95.25 103 SER A C 1
ATOM 845 O O . SER A 1 103 ? 14.604 -6.146 0.304 1.00 95.25 103 SER A O 1
ATOM 847 N N . ASN A 1 104 ? 12.394 -6.146 -0.048 1.00 96.06 104 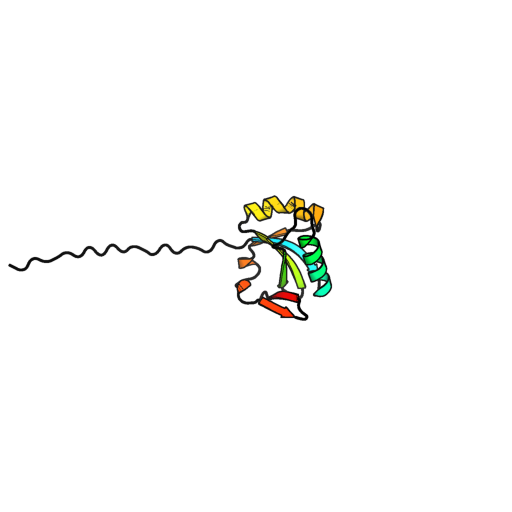ASN A N 1
ATOM 848 C CA . ASN A 1 104 ? 12.439 -5.784 -1.466 1.00 96.06 104 ASN A CA 1
ATOM 849 C C . ASN A 1 104 ? 12.099 -4.305 -1.703 1.00 96.06 104 ASN A C 1
ATOM 851 O O . ASN A 1 104 ? 11.388 -3.953 -2.649 1.00 96.06 104 ASN A O 1
ATOM 855 N N . ARG A 1 105 ? 12.589 -3.416 -0.834 1.00 97.31 105 ARG A N 1
ATOM 856 C CA . ARG A 1 105 ? 12.379 -1.969 -0.965 1.00 97.31 105 ARG A CA 1
ATOM 857 C C . ARG A 1 105 ? 13.291 -1.388 -2.046 1.00 97.31 105 ARG A C 1
ATOM 859 O O . ARG A 1 105 ? 14.511 -1.474 -1.956 1.00 97.31 105 ARG A O 1
ATOM 866 N N . VAL A 1 106 ? 12.699 -0.727 -3.033 1.00 97.44 106 VAL A N 1
ATOM 867 C CA . VAL A 1 106 ? 13.384 -0.052 -4.141 1.00 97.44 106 VAL A CA 1
ATOM 868 C C . VAL A 1 106 ? 13.128 1.448 -4.043 1.00 97.44 106 VAL A C 1
ATOM 870 O O . VAL A 1 106 ? 12.045 1.873 -3.644 1.00 97.44 106 VAL A O 1
ATOM 873 N N . THR A 1 107 ? 14.117 2.262 -4.412 1.00 97.06 107 THR A N 1
ATOM 874 C CA . THR A 1 107 ? 13.933 3.706 -4.601 1.00 97.06 107 THR A CA 1
ATOM 875 C C . THR A 1 107 ? 14.329 4.078 -6.021 1.00 97.06 107 THR A C 1
ATOM 877 O O . THR A 1 107 ? 15.438 3.774 -6.448 1.00 97.06 107 THR A O 1
ATOM 880 N N . SER A 1 108 ? 13.429 4.738 -6.744 1.00 93.25 108 SER A N 1
ATOM 881 C CA . SER A 1 108 ? 13.674 5.276 -8.082 1.00 93.25 108 SER A CA 1
ATOM 882 C C . SER A 1 108 ? 13.157 6.705 -8.141 1.00 93.25 108 SER A C 1
ATOM 884 O O . SER A 1 108 ? 12.057 6.972 -7.668 1.00 93.25 108 SER A O 1
ATOM 886 N N . ASN A 1 109 ? 13.959 7.640 -8.657 1.00 91.19 109 ASN A N 1
ATOM 887 C CA . ASN A 1 109 ? 13.594 9.059 -8.753 1.00 91.19 109 ASN A CA 1
ATOM 888 C C . ASN A 1 109 ? 13.028 9.642 -7.441 1.00 91.19 109 ASN A C 1
ATOM 890 O O . ASN A 1 109 ? 12.055 10.388 -7.446 1.00 91.19 109 ASN A O 1
ATOM 894 N N . LYS A 1 110 ? 13.642 9.288 -6.299 1.00 95.25 110 LYS A N 1
ATOM 895 C CA . LYS A 1 110 ? 13.224 9.681 -4.933 1.00 95.25 110 LYS A CA 1
ATOM 896 C C . LYS A 1 110 ? 11.868 9.122 -4.472 1.00 95.25 110 LYS A C 1
ATOM 898 O O . LYS A 1 110 ? 11.425 9.450 -3.375 1.00 95.25 110 LYS A O 1
ATOM 903 N N . ILE A 1 111 ? 11.241 8.248 -5.253 1.00 97.25 111 ILE A N 1
ATOM 904 C CA . ILE A 1 111 ? 10.022 7.527 -4.890 1.00 97.25 111 ILE A CA 1
ATOM 905 C C . ILE A 1 111 ? 10.406 6.122 -4.436 1.00 97.25 111 ILE A C 1
ATOM 907 O O . ILE A 1 111 ? 11.119 5.403 -5.137 1.00 97.25 111 ILE A O 1
ATOM 911 N N . SER A 1 112 ? 9.942 5.728 -3.251 1.00 97.81 112 SER A N 1
ATOM 912 C CA . SER A 1 112 ? 10.189 4.393 -2.709 1.00 97.81 112 SER A CA 1
ATOM 913 C C . SER A 1 112 ? 8.956 3.504 -2.820 1.00 97.81 112 SER A C 1
ATOM 915 O O . SER A 1 112 ? 7.850 3.922 -2.482 1.00 97.81 112 SER A O 1
ATOM 917 N N . PHE A 1 113 ? 9.168 2.256 -3.224 1.00 98.25 113 PHE A N 1
ATOM 918 C CA . PHE A 1 113 ? 8.140 1.224 -3.323 1.00 98.25 113 PHE A CA 1
ATOM 919 C C . PHE A 1 113 ? 8.712 -0.146 -2.948 1.00 98.25 113 PHE A C 1
ATOM 921 O O . PHE A 1 113 ? 9.928 -0.336 -2.915 1.00 98.25 113 PHE A O 1
ATOM 928 N N . TYR A 1 114 ? 7.843 -1.113 -2.682 1.00 98.38 114 TYR A N 1
ATOM 929 C CA . TYR A 1 114 ? 8.223 -2.500 -2.421 1.00 98.38 114 TYR A CA 1
ATOM 930 C C . TYR A 1 114 ? 7.957 -3.360 -3.651 1.00 98.38 114 TYR A C 1
ATOM 932 O O . TYR A 1 114 ? 6.863 -3.322 -4.208 1.00 98.38 114 TYR A O 1
ATOM 940 N N . ARG A 1 115 ? 8.947 -4.118 -4.119 1.00 97.62 115 ARG A N 1
ATOM 941 C CA . ARG A 1 115 ? 8.791 -4.995 -5.283 1.00 97.62 115 ARG A CA 1
ATOM 942 C C . ARG A 1 115 ? 8.230 -6.348 -4.850 1.00 97.62 115 ARG A C 1
ATOM 944 O O . ARG A 1 115 ? 8.836 -7.030 -4.028 1.00 97.62 115 ARG A O 1
ATOM 951 N N . CYS A 1 116 ? 7.115 -6.739 -5.454 1.00 96.19 116 CYS A N 1
ATOM 952 C CA . CYS A 1 116 ? 6.588 -8.094 -5.365 1.00 96.19 116 CYS A CA 1
ATOM 953 C C . CYS A 1 116 ? 7.260 -8.940 -6.444 1.00 96.19 116 CYS A C 1
ATOM 955 O O . CYS A 1 116 ? 7.188 -8.581 -7.625 1.00 96.19 116 CYS A O 1
ATOM 957 N N . LEU A 1 117 ? 7.955 -9.990 -6.011 1.00 84.56 117 LEU A N 1
ATOM 958 C CA . LEU A 1 117 ? 8.612 -10.963 -6.882 1.00 84.56 117 LEU A CA 1
ATOM 959 C C . LEU A 1 117 ? 7.626 -12.049 -7.316 1.00 84.56 117 LEU A C 1
ATOM 961 O O . LEU A 1 117 ? 6.721 -12.367 -6.512 1.00 84.56 117 LEU A O 1
#

Secondary structure (DSSP, 8-state):
------------PPP--PPPPPEEEEEEEESSHHHHHHHHHHHHHSSS--TTEEEEEETTEEEEEEEESSHHHHHHHHHHHHHHT-TT-EEEEHHHHSTTGGG-EEEETTEEEEEP-

Organism: NCBI:txid1160281

Foldseek 3Di:
DDDDDDDPPPPPPDPPPDQQFKKKKFADKALDLVVLVVLQVPQCVDVVRLVQWAWECDPNITTTIRIDSDPVVRVVCQVVSCVGRHPPIDMDRCCVVAPPQVVQWDADPNGIYTYRD